Protein AF-A0A226MUF0-F1 (afdb_monomer_lite)

Secondary structure (DSSP, 8-state):
------------S--SS---SEEEE-TTT--EES-HHHHHHHSSS---GGG--EEEETTT--EEES-SB-TTT--BS-SEEETTTTEEE--SSEEEETTTTEEEE--HHHHT-EEEEEETTT--EEEEE--TT----TTT----EEESS---PPP-

pLDDT: mean 80.97, std 16.71, range [31.48, 94.75]

Radius of gyration: 21.56 Å; chains: 1; bounding box: 52×33×68 Å

InterPro domains:
  IPR008913 Zinc finger, CHY-type [PF05495] (15-80)
  IPR008913 Zinc finger, CHY-type [PS51266] (8-75)
  IPR017921 Zinc finger, CTCHY-type [PS51270] (77-141)
  IPR037274 Zinc finger, CHY-type superfamily [SSF161219] (10-77)
  IPR037275 Zinc finger, CTCHY-type superfamily [SSF161245] (78-131)
  IPR039512 RCHY1, zinc-ribbon [PF14599] (109-145)

Organism: Callipepla squamata (NCBI:txid9009)

Structure (mmCIF, N/CA/C/O backbone):
data_AF-A0A226MUF0-F1
#
_entry.id   AF-A0A226MUF0-F1
#
loop_
_atom_site.group_PDB
_atom_site.id
_atom_site.type_symbol
_atom_site.label_atom_id
_atom_site.label_alt_id
_atom_site.label_comp_id
_atom_site.label_asym_id
_atom_site.label_entity_id
_atom_site.label_seq_id
_atom_site.pdbx_PDB_ins_code
_atom_site.Cartn_x
_atom_site.Cartn_y
_atom_site.Cartn_z
_atom_site.occupancy
_atom_site.B_iso_or_equiv
_atom_site.auth_seq_id
_atom_site.auth_comp_id
_atom_site.auth_asym_id
_atom_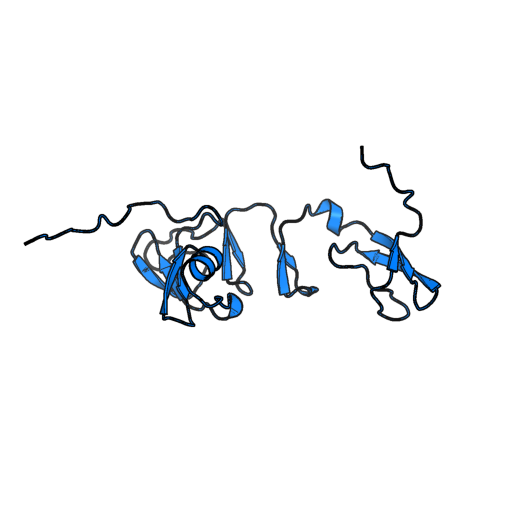site.auth_atom_id
_atom_site.pdbx_PDB_model_num
ATOM 1 N N . MET A 1 1 ? -11.805 -19.211 42.220 1.00 37.16 1 MET A N 1
ATOM 2 C CA . MET A 1 1 ? -12.203 -18.990 40.815 1.00 37.16 1 MET A CA 1
ATOM 3 C C . MET A 1 1 ? -11.388 -17.823 40.29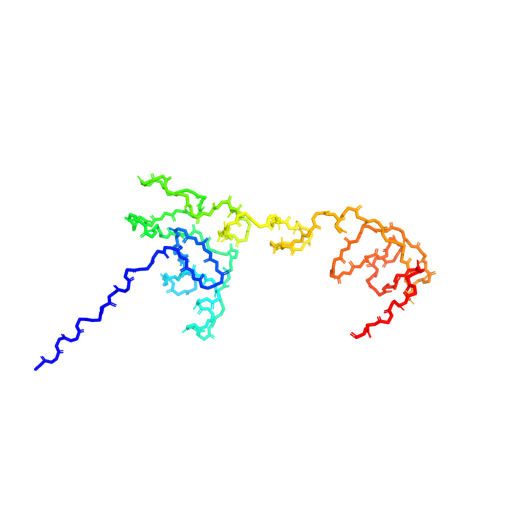6 1.00 37.16 1 MET A C 1
ATOM 5 O O . MET A 1 1 ? -11.517 -16.731 40.832 1.00 37.16 1 MET A O 1
ATOM 9 N N . ALA A 1 2 ? -10.459 -18.087 39.380 1.00 34.22 2 ALA A N 1
ATOM 10 C CA . ALA A 1 2 ? -9.569 -17.077 38.823 1.00 34.22 2 ALA A CA 1
ATOM 11 C C . ALA A 1 2 ? -10.314 -16.309 37.725 1.00 34.22 2 ALA A C 1
ATOM 13 O O . ALA A 1 2 ? -10.592 -16.864 36.668 1.00 34.22 2 ALA A O 1
ATOM 14 N N . ALA A 1 3 ? -10.660 -15.051 37.988 1.00 37.16 3 ALA A N 1
ATOM 15 C CA . ALA A 1 3 ? -11.042 -14.104 36.949 1.00 37.16 3 ALA A CA 1
ATOM 16 C C . ALA A 1 3 ? -9.785 -13.305 36.586 1.00 37.16 3 ALA A C 1
ATOM 18 O O . ALA A 1 3 ? -9.543 -12.225 37.118 1.00 37.16 3 ALA A O 1
ATOM 19 N N . GLY A 1 4 ? -8.938 -13.899 35.741 1.00 31.48 4 GLY A N 1
ATOM 20 C CA . GLY A 1 4 ? -7.849 -13.190 35.079 1.00 31.48 4 GLY A CA 1
ATOM 21 C C . GLY A 1 4 ? -8.450 -12.254 34.039 1.00 31.48 4 GLY A C 1
ATOM 22 O O . GLY A 1 4 ? -8.758 -12.674 32.930 1.00 31.48 4 GLY A O 1
ATOM 23 N N . GLY A 1 5 ? -8.687 -11.001 34.423 1.00 35.44 5 GLY A N 1
ATOM 24 C CA . GLY A 1 5 ? -8.941 -9.934 33.466 1.00 35.44 5 GLY A CA 1
ATOM 25 C C . GLY A 1 5 ? -7.635 -9.638 32.747 1.00 35.44 5 GLY A C 1
ATOM 26 O O . GLY A 1 5 ? -6.804 -8.914 33.282 1.00 35.44 5 GLY A O 1
ATOM 27 N N . GLU A 1 6 ? -7.435 -10.242 31.577 1.00 35.56 6 GLU A N 1
ATOM 28 C CA . GLU A 1 6 ? -6.300 -9.924 30.717 1.00 35.56 6 GLU A CA 1
ATOM 29 C C . GLU A 1 6 ? -6.330 -8.431 30.372 1.00 35.56 6 GLU A C 1
ATOM 31 O O . GLU A 1 6 ? -7.253 -7.902 29.743 1.00 35.56 6 GLU A O 1
ATOM 36 N N . GLU A 1 7 ? -5.306 -7.750 30.870 1.00 34.41 7 GLU A N 1
ATOM 37 C CA . GLU A 1 7 ? -5.034 -6.336 30.709 1.00 34.41 7 GLU A CA 1
ATOM 38 C C . GLU A 1 7 ? -4.896 -6.022 29.212 1.00 34.41 7 GLU A C 1
ATOM 40 O O . GLU A 1 7 ? -3.926 -6.399 28.554 1.00 34.41 7 GLU A O 1
ATOM 45 N N . ARG A 1 8 ? -5.893 -5.337 28.636 1.00 40.62 8 ARG A N 1
ATOM 46 C CA . ARG A 1 8 ? -5.810 -4.827 27.259 1.00 40.62 8 ARG A CA 1
ATOM 47 C C . ARG A 1 8 ? -4.724 -3.749 27.237 1.00 40.62 8 ARG A C 1
ATOM 49 O O . ARG A 1 8 ? -4.917 -2.730 27.900 1.00 40.62 8 ARG A O 1
ATOM 56 N N . PRO A 1 9 ? -3.627 -3.899 26.475 1.00 40.25 9 PRO A N 1
ATOM 57 C CA . PRO A 1 9 ? -2.602 -2.877 26.454 1.00 40.25 9 PRO A CA 1
ATOM 58 C C . PRO A 1 9 ? -3.171 -1.630 25.775 1.00 40.25 9 PRO A C 1
ATOM 60 O O . PRO A 1 9 ? -3.461 -1.621 24.577 1.00 40.25 9 PRO A O 1
ATOM 63 N N . GLU A 1 10 ? -3.309 -0.555 26.545 1.00 47.53 10 GLU A N 1
ATOM 64 C CA . GLU A 1 10 ? -3.317 0.809 26.035 1.00 47.53 10 GLU A CA 1
ATOM 65 C C . GLU A 1 10 ? -1.967 1.068 25.363 1.00 47.53 10 GLU A C 1
ATOM 67 O O . GLU A 1 10 ? -0.993 1.424 26.023 1.00 47.53 10 GLU A O 1
ATOM 72 N N . ARG A 1 11 ? -1.856 0.845 24.050 1.00 47.59 11 ARG A N 1
ATOM 73 C CA . ARG A 1 11 ? -0.647 1.218 23.307 1.00 47.59 11 ARG A CA 1
ATOM 74 C C . ARG A 1 11 ? -1.006 1.870 21.983 1.00 47.59 11 ARG A C 1
ATOM 76 O O . ARG A 1 11 ? -1.655 1.287 21.120 1.00 47.59 11 ARG A O 1
ATOM 83 N N . ALA A 1 12 ? -0.600 3.135 21.908 1.00 49.16 12 ALA A N 1
ATOM 84 C CA . ALA A 1 12 ? -0.694 4.056 20.791 1.00 49.16 12 ALA A CA 1
ATOM 85 C C . ALA A 1 12 ? -0.571 3.360 19.430 1.00 49.16 12 ALA A C 1
ATOM 87 O O . ALA A 1 12 ? 0.352 2.579 19.214 1.00 49.16 12 ALA A O 1
ATOM 88 N N . GLY A 1 13 ? -1.495 3.690 18.524 1.00 59.75 13 GLY A N 1
ATOM 89 C CA . GLY A 1 13 ? -1.583 3.117 17.186 1.00 59.75 13 GLY A CA 1
ATOM 90 C C . GLY A 1 13 ? -0.217 2.945 16.512 1.00 59.75 13 GLY A C 1
ATOM 91 O O . GLY A 1 13 ? 0.458 3.914 16.148 1.00 59.75 13 GLY A O 1
ATOM 92 N N . GLY A 1 14 ? 0.168 1.686 16.323 1.00 69.19 14 GLY A N 1
ATOM 93 C CA . GLY A 1 14 ? 1.380 1.282 15.631 1.00 69.19 14 GLY A CA 1
ATOM 94 C C . GLY A 1 14 ? 1.890 -0.072 16.116 1.00 69.19 14 GLY A C 1
ATOM 95 O O . GLY A 1 14 ? 1.429 -0.616 17.113 1.00 69.19 14 GLY A O 1
ATOM 96 N N . CYS A 1 15 ? 2.851 -0.618 15.385 1.00 81.88 15 CYS A N 1
ATOM 97 C CA . CYS A 1 15 ? 3.681 -1.751 15.784 1.00 81.88 15 CYS A CA 1
ATOM 98 C C . CYS A 1 15 ? 5.144 -1.425 15.451 1.00 81.88 15 CYS A C 1
ATOM 100 O O . CYS A 1 15 ? 5.417 -0.406 14.815 1.00 81.88 15 CYS A O 1
ATOM 102 N N . GLU A 1 16 ? 6.079 -2.304 15.809 1.00 81.38 16 GLU A N 1
ATOM 103 C CA . GLU A 1 16 ? 7.495 -2.174 15.421 1.00 81.38 16 GLU A CA 1
ATOM 104 C C . GLU A 1 16 ? 7.697 -2.051 13.900 1.00 81.38 16 GLU A C 1
ATOM 106 O O . GLU A 1 16 ? 8.584 -1.337 13.447 1.00 81.38 16 GLU A O 1
ATOM 111 N N . HIS A 1 1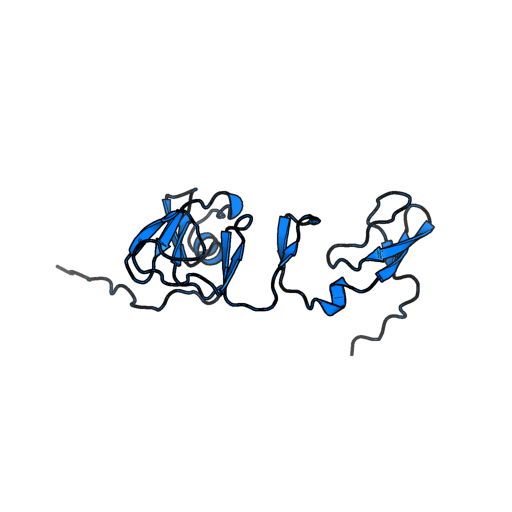7 ? 6.815 -2.670 13.108 1.00 81.88 17 HIS A N 1
ATOM 112 C CA . HIS A 1 17 ? 6.879 -2.612 11.649 1.00 81.88 17 HIS A CA 1
ATOM 113 C C . HIS A 1 17 ? 6.415 -1.280 11.040 1.00 81.88 17 HIS A C 1
ATOM 115 O O . HIS A 1 17 ? 7.004 -0.812 10.071 1.00 81.88 17 HIS A O 1
ATOM 121 N N . TYR A 1 18 ? 5.326 -0.700 11.560 1.00 82.06 18 TYR A N 1
ATOM 122 C CA . TYR A 1 18 ? 4.681 0.483 10.985 1.00 82.06 18 TYR A CA 1
ATOM 123 C C . TYR A 1 18 ? 4.010 1.307 12.082 1.00 82.06 18 TYR A C 1
ATOM 125 O O . TYR A 1 18 ? 3.265 0.757 12.904 1.00 82.06 18 TYR A O 1
ATOM 133 N N . ARG A 1 19 ? 4.207 2.630 12.078 1.00 80.56 19 ARG A N 1
ATOM 134 C CA . ARG A 1 19 ? 3.503 3.522 13.015 1.00 80.56 19 ARG A CA 1
ATOM 135 C C . ARG A 1 19 ? 2.231 4.036 12.345 1.00 80.56 19 ARG A C 1
ATOM 137 O O . ARG A 1 19 ? 2.318 4.793 11.386 1.00 80.56 19 ARG A O 1
ATOM 144 N N . ARG A 1 20 ? 1.063 3.650 12.871 1.00 83.31 20 ARG A N 1
ATOM 145 C CA . ARG A 1 20 ? -0.236 4.003 12.279 1.00 83.31 20 ARG A CA 1
ATOM 146 C C . ARG A 1 20 ? -1.380 4.085 13.278 1.00 83.31 20 ARG A C 1
ATOM 148 O O . ARG A 1 20 ? -1.508 3.256 14.164 1.00 83.31 20 ARG A O 1
ATOM 155 N N . GLY A 1 21 ? -2.302 5.009 13.064 1.00 85.44 21 GLY A N 1
ATOM 156 C CA . GLY A 1 21 ? -3.470 5.228 13.922 1.00 85.44 21 GLY A CA 1
ATOM 157 C C . GLY A 1 21 ? -4.633 4.237 13.756 1.00 85.44 21 GLY A C 1
ATOM 158 O O . GLY A 1 21 ? -5.715 4.516 14.277 1.00 85.44 21 GLY A O 1
ATOM 159 N N . CYS A 1 22 ? -4.467 3.126 13.029 1.00 89.44 22 CYS A N 1
ATOM 160 C CA . CYS A 1 22 ? -5.533 2.150 12.772 1.00 89.44 22 CYS A CA 1
ATOM 161 C C . CYS A 1 22 ? -5.062 0.686 12.824 1.00 89.44 22 CYS A C 1
ATOM 163 O O . CYS A 1 22 ? -3.872 0.384 12.706 1.00 89.44 22 CYS A O 1
ATOM 165 N N . LEU A 1 23 ? -6.033 -0.212 12.998 1.00 91.44 23 LEU A N 1
ATOM 166 C CA . LEU A 1 23 ? -5.905 -1.665 12.906 1.00 91.44 23 LEU A CA 1
ATOM 167 C C . LEU A 1 23 ? -6.554 -2.129 11.595 1.00 91.44 23 LEU A C 1
ATOM 169 O O . LEU A 1 23 ? -7.671 -1.722 11.286 1.00 91.44 23 LEU A O 1
ATOM 173 N N . LEU A 1 24 ? -5.879 -2.984 10.837 1.00 91.25 24 LEU A N 1
ATOM 174 C CA . LEU A 1 24 ? -6.397 -3.595 9.617 1.00 91.25 24 LEU A CA 1
ATOM 175 C C . LEU A 1 24 ? -7.339 -4.749 9.970 1.00 91.25 24 LEU A C 1
ATOM 177 O O . LEU A 1 24 ? -6.983 -5.613 10.776 1.00 91.25 24 LEU A O 1
ATOM 181 N N . ARG A 1 25 ? -8.515 -4.799 9.335 1.00 93.69 25 ARG A N 1
ATOM 182 C CA . ARG A 1 25 ? -9.390 -5.972 9.391 1.00 93.69 25 ARG A CA 1
ATOM 183 C C . ARG A 1 25 ? -8.940 -6.973 8.335 1.00 93.69 25 ARG A C 1
ATOM 185 O O . ARG A 1 25 ? -9.043 -6.719 7.137 1.00 93.69 25 ARG A O 1
ATOM 192 N N . ALA A 1 26 ? -8.422 -8.108 8.789 1.00 92.31 26 ALA A N 1
ATOM 193 C CA . ALA A 1 26 ? -7.934 -9.163 7.919 1.00 92.31 26 ALA A CA 1
ATOM 194 C C . ALA A 1 26 ? -9.109 -9.797 7.147 1.00 92.31 26 ALA A C 1
ATOM 196 O O . ALA A 1 26 ? -10.012 -10.346 7.778 1.00 92.31 26 ALA A O 1
ATOM 197 N N . PRO A 1 27 ? -9.131 -9.770 5.803 1.00 90.00 27 PRO A N 1
ATOM 198 C CA . PRO A 1 27 ? -10.238 -10.338 5.029 1.00 90.00 27 PRO A CA 1
ATOM 199 C C . PRO A 1 27 ? -10.282 -11.874 5.089 1.00 90.00 27 PRO A C 1
ATOM 201 O O . PRO A 1 27 ? -11.324 -12.466 4.830 1.00 90.00 27 PRO A O 1
ATOM 204 N N . CYS A 1 28 ? -9.163 -12.518 5.428 1.00 89.75 28 CYS A N 1
ATOM 205 C CA . CYS A 1 28 ? -9.035 -13.970 5.557 1.00 89.75 28 CYS A CA 1
ATOM 206 C C . CYS A 1 28 ? -9.704 -14.528 6.821 1.00 89.75 28 CYS A C 1
ATOM 208 O O . CYS A 1 28 ? -10.382 -15.547 6.747 1.00 89.75 28 CYS A O 1
ATOM 210 N N . CYS A 1 29 ? -9.531 -13.867 7.968 1.00 89.88 29 CYS A N 1
ATOM 211 C CA . CYS A 1 29 ? -9.980 -14.374 9.269 1.00 89.88 29 CYS A CA 1
ATOM 212 C C . CYS A 1 29 ? -10.918 -13.414 10.024 1.00 89.88 29 CYS A C 1
ATOM 214 O O . CYS A 1 29 ? -11.434 -13.757 11.083 1.00 89.88 29 CYS A O 1
ATOM 216 N N . GLY A 1 30 ? -11.138 -12.199 9.512 1.00 87.38 30 GLY A N 1
ATOM 217 C CA . GLY A 1 30 ? -11.993 -11.170 10.114 1.00 87.38 30 GLY A CA 1
ATOM 218 C C . GLY A 1 30 ? -11.422 -10.507 11.373 1.00 87.38 30 GLY A C 1
ATOM 219 O O . GLY A 1 30 ? -12.049 -9.591 11.908 1.00 87.38 30 GLY A O 1
ATOM 220 N N . LYS A 1 31 ? -10.251 -10.950 11.843 1.00 91.00 31 LYS A N 1
ATOM 221 C CA . LYS A 1 31 ? -9.565 -10.433 13.032 1.00 91.00 31 LYS A CA 1
ATOM 222 C C . LYS A 1 31 ? -8.868 -9.098 12.735 1.00 91.00 31 LYS A C 1
ATOM 224 O O . LYS A 1 31 ? -8.560 -8.772 11.587 1.00 91.00 31 LYS A O 1
ATOM 229 N N . LEU A 1 32 ? -8.623 -8.320 13.787 1.00 91.12 32 LEU A N 1
ATOM 230 C CA . LEU A 1 32 ? -7.983 -7.007 13.709 1.00 91.12 32 LEU A CA 1
ATOM 231 C C . LEU A 1 32 ? -6.513 -7.109 14.101 1.00 91.12 32 LEU A C 1
ATOM 233 O O . LEU A 1 32 ? -6.196 -7.543 15.206 1.00 91.12 32 LEU A O 1
ATOM 237 N N . TYR A 1 33 ? -5.631 -6.637 13.228 1.00 91.19 33 TYR A N 1
ATOM 238 C CA . TYR A 1 33 ? -4.194 -6.586 13.488 1.00 91.19 33 TYR A CA 1
ATOM 239 C C . TYR A 1 33 ? -3.660 -5.192 13.232 1.00 91.19 33 TYR A C 1
ATOM 241 O O . TYR A 1 33 ? -4.219 -4.470 12.411 1.00 91.19 33 TYR A O 1
ATOM 249 N N . PRO A 1 34 ? -2.544 -4.798 13.865 1.00 88.69 34 PRO A N 1
ATOM 250 C CA . PRO A 1 34 ? -1.842 -3.607 13.442 1.00 88.69 34 PRO A CA 1
ATOM 251 C C . PRO A 1 34 ? -1.436 -3.781 11.974 1.00 88.69 34 PRO A C 1
ATOM 253 O O . PRO A 1 34 ? -2.025 -3.108 11.146 1.00 88.69 34 PRO A O 1
ATOM 256 N N . CYS A 1 35 ? -0.502 -4.662 11.591 1.00 88.75 35 CYS A N 1
ATOM 257 C CA . CYS A 1 35 ? -0.113 -4.865 10.177 1.00 88.75 35 CYS A CA 1
ATOM 258 C C . CYS A 1 35 ? -0.303 -6.296 9.703 1.00 88.75 35 CYS A C 1
ATOM 260 O O . CYS A 1 35 ? -0.416 -7.215 10.506 1.00 88.75 35 CYS A O 1
ATOM 262 N N . ARG A 1 36 ? -0.136 -6.471 8.383 1.00 88.75 36 ARG A N 1
ATOM 263 C CA . ARG A 1 36 ? 0.119 -7.768 7.750 1.00 88.75 36 ARG A CA 1
ATOM 264 C C . ARG A 1 36 ? 1.241 -8.570 8.422 1.00 88.75 36 ARG A C 1
ATOM 266 O O . ARG A 1 36 ? 1.076 -9.754 8.604 1.00 88.75 36 ARG A O 1
ATOM 273 N N . LEU A 1 37 ? 2.354 -7.950 8.837 1.00 90.19 37 LEU A N 1
ATOM 274 C CA . LEU A 1 37 ? 3.474 -8.696 9.438 1.00 90.19 37 LEU A CA 1
ATOM 275 C C . LEU A 1 37 ? 3.124 -9.223 10.836 1.00 90.19 37 LEU A C 1
ATOM 277 O O . LEU A 1 37 ? 3.489 -10.337 11.183 1.00 90.19 37 LEU A O 1
ATOM 281 N N . CYS A 1 38 ? 2.365 -8.452 11.618 1.00 90.19 38 CYS A N 1
ATOM 282 C CA . CYS A 1 38 ? 1.845 -8.920 12.901 1.00 90.19 38 CYS A CA 1
ATOM 283 C C . CYS A 1 38 ? 0.754 -9.981 12.727 1.00 90.19 38 CYS A C 1
ATOM 285 O O . CYS A 1 38 ? 0.654 -10.862 13.567 1.00 90.19 38 CYS A O 1
ATOM 287 N N . HIS A 1 39 ? -0.044 -9.906 11.658 1.00 92.12 39 HIS A N 1
ATOM 288 C CA . HIS A 1 39 ? -0.961 -10.983 11.292 1.00 92.12 39 HIS A CA 1
ATOM 289 C C . HIS A 1 39 ? -0.185 -12.258 10.934 1.00 92.12 39 HIS A C 1
ATOM 291 O O . HIS A 1 39 ? -0.396 -13.288 11.556 1.00 92.12 39 HIS A O 1
ATOM 297 N N . ASP A 1 40 ? 0.747 -12.177 9.981 1.00 91.50 40 ASP A N 1
ATOM 298 C CA . ASP A 1 40 ? 1.522 -13.317 9.470 1.00 91.50 40 ASP A CA 1
ATOM 299 C C . ASP A 1 40 ? 2.394 -13.975 10.553 1.00 91.50 40 ASP A C 1
ATOM 301 O O . ASP A 1 40 ? 2.735 -15.145 10.436 1.00 91.50 40 ASP A O 1
ATOM 305 N N . GLY A 1 41 ? 2.781 -13.229 11.593 1.00 90.81 41 GLY A N 1
ATOM 306 C CA . GLY A 1 41 ? 3.490 -13.773 12.753 1.00 90.81 41 GLY A CA 1
ATOM 307 C C . GLY A 1 41 ? 2.579 -14.402 13.813 1.00 90.81 41 GLY A C 1
ATOM 308 O O . GLY A 1 41 ? 3.055 -15.201 14.613 1.00 90.81 41 GLY A O 1
ATOM 309 N N . ALA A 1 42 ? 1.294 -14.039 13.843 1.00 90.75 42 ALA A N 1
ATOM 310 C CA . ALA A 1 42 ? 0.316 -14.562 14.801 1.00 90.75 42 ALA A CA 1
ATOM 311 C C . ALA A 1 42 ? -0.530 -15.710 14.230 1.00 90.75 42 ALA A C 1
ATOM 313 O O . ALA A 1 42 ? -1.086 -16.498 14.989 1.00 90.75 42 ALA A O 1
ATOM 314 N N . GLU A 1 43 ? -0.648 -15.795 12.907 1.00 91.69 43 GLU A N 1
ATOM 315 C CA . GLU A 1 43 ? -1.498 -16.752 12.210 1.00 91.69 43 GLU A CA 1
ATOM 316 C C . GLU A 1 43 ? -0.665 -17.647 11.282 1.00 91.69 43 GLU A C 1
ATOM 318 O O . GLU A 1 43 ? 0.325 -17.219 10.698 1.00 91.69 43 GLU A O 1
ATOM 323 N N . GLU A 1 44 ? -1.114 -18.883 11.056 1.00 91.31 44 GLU A N 1
ATOM 324 C CA . GLU A 1 44 ? -0.444 -19.845 10.157 1.00 91.31 44 GLU A CA 1
ATOM 325 C C . GLU A 1 44 ? -0.643 -19.533 8.658 1.00 91.31 44 GLU A C 1
ATOM 327 O O . GLU A 1 44 ? -0.312 -20.333 7.782 1.00 91.31 44 GLU A O 1
ATOM 332 N N . HIS A 1 45 ? -1.205 -18.367 8.337 1.00 89.56 45 HIS A N 1
ATOM 333 C CA . HIS A 1 45 ? -1.481 -17.928 6.976 1.00 89.56 45 HIS A CA 1
ATOM 334 C C . HIS A 1 45 ? -1.088 -16.468 6.773 1.00 89.56 45 HIS A C 1
ATOM 336 O O . HIS A 1 45 ? -0.982 -15.682 7.714 1.00 89.56 45 HIS A O 1
ATOM 342 N N . ARG A 1 46 ? -0.891 -16.096 5.506 1.00 90.12 46 ARG A N 1
ATOM 343 C CA . ARG A 1 46 ? -0.498 -14.737 5.136 1.00 90.12 46 ARG A CA 1
ATOM 344 C C . ARG A 1 46 ? -1.701 -13.870 4.816 1.00 90.12 46 ARG A C 1
ATOM 346 O O . ARG A 1 46 ? -2.627 -14.301 4.129 1.00 90.12 46 ARG A O 1
ATOM 353 N N . LEU A 1 47 ? -1.646 -12.625 5.265 1.00 88.44 47 LEU A N 1
ATOM 354 C CA . LEU A 1 47 ? -2.620 -11.608 4.921 1.00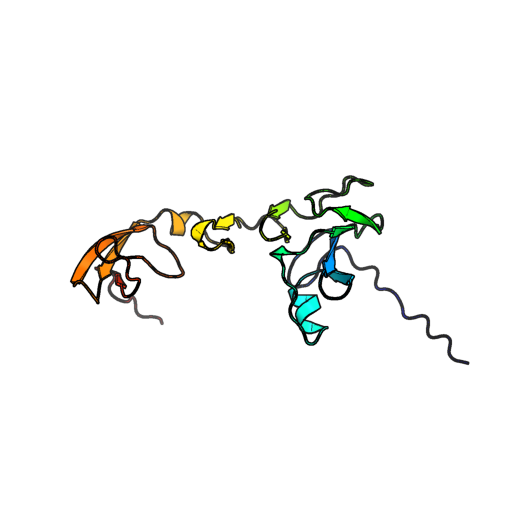 88.44 47 LEU A CA 1
ATOM 355 C C . LEU A 1 47 ? -2.342 -11.060 3.521 1.00 88.44 47 LEU A C 1
ATOM 357 O O . LEU A 1 47 ? -1.251 -10.567 3.217 1.00 88.44 47 LEU A O 1
ATOM 361 N N . ASP A 1 48 ? -3.378 -11.072 2.690 1.00 87.62 48 ASP A N 1
ATOM 362 C CA . ASP A 1 48 ? -3.358 -10.389 1.406 1.00 87.62 48 ASP A CA 1
ATOM 363 C C . ASP A 1 48 ? -3.650 -8.895 1.599 1.00 87.62 48 ASP A C 1
ATOM 365 O O . ASP A 1 48 ? -4.786 -8.482 1.845 1.00 87.62 48 ASP A O 1
ATOM 369 N N . ARG A 1 49 ? -2.596 -8.079 1.489 1.00 83.75 49 ARG A N 1
ATOM 370 C CA . ARG A 1 49 ? -2.665 -6.620 1.665 1.00 83.75 49 ARG A CA 1
ATOM 371 C C . ARG A 1 49 ? -3.585 -5.928 0.658 1.00 83.75 49 ARG A C 1
ATOM 373 O O . ARG A 1 49 ? -4.134 -4.882 0.980 1.00 83.75 49 ARG A O 1
ATOM 380 N N . PHE A 1 50 ? -3.768 -6.492 -0.536 1.00 85.19 50 PHE A N 1
ATOM 381 C CA . PHE A 1 50 ? -4.569 -5.867 -1.592 1.00 85.19 50 PHE A CA 1
ATOM 382 C C . PHE A 1 50 ? -6.071 -6.016 -1.333 1.00 85.19 50 PHE A C 1
ATOM 384 O O . PHE A 1 50 ? -6.873 -5.236 -1.833 1.00 85.19 50 PHE A O 1
ATOM 391 N N . ARG A 1 51 ? -6.461 -7.000 -0.514 1.00 87.88 51 ARG A N 1
ATOM 392 C CA . ARG A 1 51 ? -7.863 -7.304 -0.197 1.00 87.88 51 ARG A CA 1
ATOM 393 C C . ARG A 1 51 ? -8.373 -6.619 1.070 1.00 87.88 51 ARG A C 1
ATOM 395 O O . ARG A 1 51 ? -9.532 -6.812 1.439 1.00 87.88 51 ARG A O 1
ATOM 402 N N . VAL A 1 52 ? -7.527 -5.867 1.771 1.00 88.56 52 VAL A N 1
ATOM 403 C CA . VAL A 1 52 ? -7.912 -5.188 3.012 1.00 88.56 52 VAL A CA 1
ATOM 404 C C . VAL A 1 52 ? -8.803 -3.994 2.688 1.00 88.56 52 VAL A C 1
ATOM 406 O O . VAL A 1 52 ? -8.312 -2.948 2.302 1.00 88.56 52 VAL A O 1
ATOM 409 N N . ALA A 1 53 ? -10.112 -4.126 2.889 1.00 89.31 53 ALA A N 1
ATOM 410 C CA . ALA A 1 53 ? -11.067 -3.050 2.604 1.00 89.31 53 ALA A CA 1
ATOM 411 C C . ALA A 1 53 ? -11.452 -2.213 3.837 1.00 89.31 53 ALA A C 1
ATOM 413 O O . ALA A 1 53 ? -11.989 -1.113 3.700 1.00 89.31 53 ALA A O 1
ATOM 414 N N . GLU A 1 54 ? -11.211 -2.726 5.046 1.00 93.12 54 GLU A N 1
ATOM 415 C CA . GLU A 1 54 ? -11.730 -2.156 6.291 1.00 93.12 54 GLU A CA 1
ATOM 416 C C . GLU A 1 54 ? -10.626 -1.979 7.335 1.00 93.12 54 GLU A C 1
ATOM 418 O O . GLU A 1 54 ? -9.732 -2.817 7.491 1.00 93.12 54 GLU A O 1
ATOM 423 N N . VAL A 1 55 ? -10.719 -0.883 8.086 1.00 93.12 55 VAL A N 1
ATOM 424 C CA . VAL A 1 55 ? -9.803 -0.534 9.171 1.00 93.12 55 VAL A CA 1
ATOM 425 C C . VAL A 1 55 ? -10.582 -0.040 10.387 1.00 93.12 55 VAL A C 1
ATOM 427 O O . VAL A 1 55 ? -11.608 0.629 10.268 1.00 93.12 55 VAL A O 1
ATOM 430 N N . GLN A 1 56 ? -10.086 -0.351 11.581 1.00 93.44 56 GLN A N 1
ATOM 431 C CA . GLN A 1 56 ? -10.614 0.171 12.835 1.00 93.44 56 GLN A CA 1
ATOM 432 C C . GLN A 1 56 ? -9.717 1.293 13.358 1.00 93.44 56 GLN A C 1
ATOM 434 O O . GLN A 1 56 ? -8.506 1.122 13.512 1.00 93.44 56 GLN A O 1
ATOM 439 N N . CYS A 1 57 ? -10.309 2.439 13.688 1.00 91.44 57 CYS A N 1
ATOM 440 C CA . CYS A 1 57 ? -9.584 3.540 14.311 1.00 91.44 57 CYS A CA 1
ATOM 441 C C . CYS A 1 57 ? -9.071 3.142 15.705 1.00 91.44 57 CYS A C 1
ATOM 443 O O . CYS A 1 57 ? -9.855 2.755 16.567 1.00 91.44 57 CYS A O 1
ATOM 445 N N . ALA A 1 58 ? -7.780 3.332 15.985 1.00 88.06 58 ALA A N 1
ATOM 446 C CA . ALA A 1 58 ? -7.224 3.051 17.312 1.00 88.06 58 ALA A CA 1
ATOM 447 C C . ALA A 1 58 ? -7.717 4.037 18.393 1.00 88.06 58 ALA A C 1
ATOM 449 O O . ALA A 1 58 ? -7.656 3.729 19.580 1.00 88.06 58 ALA A O 1
ATOM 450 N N . ARG A 1 59 ? -8.210 5.220 17.991 1.00 87.75 59 ARG A N 1
ATOM 451 C CA . ARG A 1 59 ? -8.630 6.302 18.895 1.00 87.75 59 ARG A CA 1
ATOM 452 C C . ARG A 1 59 ? -10.110 6.226 19.273 1.00 87.75 59 ARG A C 1
ATOM 454 O O . ARG A 1 59 ? -10.431 6.235 20.453 1.00 87.75 59 ARG A O 1
ATOM 461 N N . CYS A 1 60 ? -11.004 6.141 18.286 1.00 90.69 60 CYS A N 1
ATOM 462 C CA . CYS A 1 60 ? -12.456 6.096 18.513 1.00 90.69 60 CYS A CA 1
ATOM 463 C C . CYS A 1 60 ? -13.079 4.705 18.312 1.00 90.69 60 CYS A C 1
ATOM 465 O O . CYS A 1 60 ? -14.272 4.544 18.538 1.00 90.69 60 CYS A O 1
ATOM 467 N N . ARG A 1 61 ? -12.293 3.701 17.890 1.00 89.81 61 ARG A N 1
ATOM 468 C CA . ARG A 1 61 ? -12.738 2.318 17.622 1.00 89.81 61 ARG A CA 1
ATOM 469 C C . ARG A 1 61 ? -13.834 2.175 16.560 1.00 89.81 61 ARG A C 1
ATOM 471 O O . ARG A 1 61 ? -14.393 1.090 16.419 1.00 89.81 61 ARG A O 1
ATOM 478 N N . LEU A 1 62 ? -14.084 3.218 15.767 1.00 92.06 62 LEU A N 1
ATOM 479 C CA . LEU A 1 62 ? -14.956 3.141 14.599 1.00 92.06 62 LEU A CA 1
ATOM 480 C C . LEU A 1 62 ? -14.347 2.191 13.562 1.00 92.06 62 LEU A C 1
ATOM 482 O O . LEU A 1 62 ? -13.190 2.368 13.167 1.00 92.06 62 LEU A O 1
ATOM 486 N N . LEU A 1 63 ? -15.121 1.187 13.148 1.00 92.88 63 LEU A N 1
ATOM 487 C CA . LEU A 1 63 ? -14.809 0.344 11.999 1.00 92.88 63 LEU A CA 1
ATOM 488 C C . LEU A 1 63 ? -15.318 1.050 10.741 1.00 92.88 63 LEU A C 1
ATOM 490 O O . LEU A 1 63 ? -16.488 1.416 10.670 1.00 92.88 63 LEU A O 1
ATOM 494 N N . GLN A 1 64 ? -14.430 1.272 9.782 1.00 92.94 64 GLN A N 1
ATOM 495 C CA . GLN A 1 64 ? -14.705 2.058 8.584 1.00 92.94 64 GLN A CA 1
ATOM 496 C C . GLN A 1 64 ? -13.918 1.519 7.389 1.00 92.94 64 GLN A C 1
ATOM 498 O O . GLN A 1 64 ? -13.041 0.664 7.537 1.00 92.94 64 GLN A O 1
ATOM 503 N N . LYS A 1 65 ? -14.200 2.043 6.193 1.00 93.19 65 LYS A N 1
ATOM 504 C CA . LYS A 1 65 ? -13.426 1.705 4.993 1.00 93.19 65 LYS A CA 1
ATOM 505 C C . LYS A 1 65 ? -11.984 2.192 5.122 1.00 93.19 65 LYS A C 1
ATOM 507 O O . LYS A 1 65 ? -11.726 3.222 5.756 1.00 93.19 65 LYS A O 1
ATOM 512 N N . ALA A 1 66 ? -11.059 1.456 4.512 1.00 90.19 66 ALA A N 1
ATOM 513 C CA . ALA A 1 66 ? -9.654 1.823 4.450 1.00 90.19 66 ALA A CA 1
ATOM 514 C C . ALA A 1 66 ? -9.495 3.176 3.744 1.00 90.19 66 ALA A C 1
ATOM 516 O O . ALA A 1 66 ? -9.863 3.333 2.586 1.00 90.19 66 ALA A O 1
ATOM 517 N N . GLN A 1 67 ? -8.995 4.164 4.479 1.00 90.56 67 GLN A N 1
ATOM 518 C CA . GLN A 1 67 ? -8.796 5.532 4.006 1.00 90.56 67 GLN A CA 1
ATOM 519 C C . GLN A 1 67 ? -7.799 6.234 4.935 1.00 90.56 67 GLN A C 1
ATOM 521 O O . GLN A 1 67 ? -7.610 5.799 6.068 1.00 90.56 67 GLN A O 1
ATOM 526 N N . GLN A 1 68 ? -7.174 7.332 4.507 1.00 90.62 68 GLN A N 1
ATOM 527 C CA . GLN A 1 68 ? -6.094 7.977 5.273 1.00 90.62 68 GLN A CA 1
ATOM 528 C C . GLN A 1 68 ? -6.533 8.567 6.631 1.00 90.62 68 GLN A C 1
ATOM 530 O O . GLN A 1 68 ? -5.708 8.737 7.535 1.00 90.62 68 GLN A O 1
ATOM 535 N N . ARG A 1 69 ? -7.821 8.892 6.797 1.00 92.19 69 ARG A N 1
ATOM 536 C CA . ARG A 1 69 ? -8.348 9.600 7.971 1.00 92.19 69 ARG A CA 1
ATOM 537 C C . ARG A 1 69 ? -9.587 8.919 8.547 1.00 92.19 69 ARG A C 1
ATOM 539 O O . ARG A 1 69 ? -10.451 8.439 7.829 1.00 92.19 69 ARG A O 1
ATOM 546 N N . CYS A 1 70 ? -9.710 8.924 9.868 1.00 92.75 70 CYS A N 1
ATOM 547 C CA . CYS A 1 70 ? -10.918 8.442 10.526 1.00 92.75 70 CYS A CA 1
ATOM 548 C C . CYS A 1 70 ? -12.153 9.289 10.159 1.00 92.75 70 CYS A C 1
ATOM 550 O O . CYS A 1 70 ? -12.087 10.510 10.270 1.00 92.75 70 CYS A O 1
ATOM 552 N N . GLU A 1 71 ? -13.285 8.664 9.824 1.00 92.44 71 GLU A N 1
ATOM 553 C CA . GLU A 1 71 ? -14.541 9.376 9.519 1.00 92.44 71 GLU A CA 1
ATOM 554 C C . GLU A 1 71 ? -15.190 9.951 10.786 1.00 92.44 71 GLU A C 1
ATOM 556 O O . GLU A 1 71 ? -15.765 11.033 10.759 1.00 92.44 71 GLU A O 1
ATOM 561 N N . GLY A 1 72 ? -15.046 9.266 11.925 1.00 90.06 72 GLY A N 1
ATOM 562 C CA . GLY A 1 72 ? -15.641 9.698 13.191 1.00 90.06 72 GLY A CA 1
ATOM 563 C C . GLY A 1 72 ? -14.837 10.779 13.916 1.00 90.06 72 GLY A C 1
ATOM 564 O O . GLY A 1 72 ? -15.386 11.787 14.345 1.00 90.06 72 GLY A O 1
ATOM 565 N N . CYS A 1 73 ? -13.524 10.581 14.079 1.00 91.25 73 CYS A N 1
ATOM 566 C CA . CYS A 1 73 ? -12.679 11.471 14.889 1.00 91.25 73 CYS A CA 1
ATOM 567 C C . CYS A 1 73 ? -11.628 12.243 14.084 1.00 91.25 73 CYS A C 1
ATOM 569 O O . CYS A 1 73 ? -10.726 12.842 14.676 1.00 91.25 73 CYS A O 1
ATOM 571 N N . SER A 1 74 ? -11.681 12.174 12.749 1.00 90.81 74 SER A N 1
ATOM 572 C CA . SER A 1 74 ? -10.774 12.888 11.839 1.00 90.81 74 SER A CA 1
ATOM 573 C C . SER A 1 74 ? -9.280 12.672 12.118 1.00 90.81 74 SER A C 1
ATOM 575 O O . SER A 1 74 ? -8.438 13.459 11.691 1.00 90.81 74 SER A O 1
ATOM 577 N N . SER A 1 75 ? -8.913 11.609 12.836 1.00 88.31 75 SER A N 1
ATOM 578 C CA . SER A 1 75 ? -7.520 11.319 13.177 1.00 88.31 75 SER A CA 1
ATOM 579 C C . SER A 1 75 ? -6.807 10.691 11.985 1.00 88.31 75 SER A C 1
ATOM 581 O O . SER A 1 75 ? -7.367 9.827 11.312 1.00 88.31 75 SER A O 1
ATOM 583 N N . LEU A 1 76 ? -5.585 11.146 11.721 1.00 89.44 76 LEU A N 1
ATOM 584 C CA . LEU A 1 76 ? -4.763 10.661 10.620 1.00 89.44 76 LEU A CA 1
ATOM 585 C C . LEU A 1 76 ? -4.219 9.265 10.957 1.00 89.44 76 LEU A C 1
ATOM 587 O O . LEU A 1 76 ? -3.638 9.070 12.027 1.00 89.44 76 LEU A O 1
ATOM 591 N N . PHE A 1 77 ? -4.419 8.290 10.071 1.00 88.88 77 PHE A N 1
ATOM 592 C CA . PHE A 1 77 ? -3.915 6.931 10.273 1.00 88.88 77 PHE A CA 1
ATOM 593 C C . PHE A 1 77 ? -2.455 6.773 9.865 1.00 88.88 77 PHE A C 1
ATOM 595 O O . PHE A 1 77 ? -1.764 5.957 10.463 1.00 88.88 77 PHE A O 1
ATOM 602 N N . GLY A 1 78 ? -1.979 7.562 8.910 1.00 86.88 78 GLY A N 1
ATOM 603 C CA . GLY A 1 78 ? -0.586 7.625 8.485 1.00 86.88 78 GLY A CA 1
ATOM 604 C C . GLY A 1 78 ? -0.375 8.882 7.652 1.00 86.88 78 GLY A C 1
ATOM 605 O O . GLY A 1 78 ? -1.296 9.327 6.965 1.00 86.88 78 GLY A O 1
ATOM 606 N N . GLU A 1 79 ? 0.813 9.471 7.744 1.00 88.12 79 GLU A N 1
ATOM 607 C CA . GLU A 1 79 ? 1.210 10.596 6.886 1.00 88.12 79 GLU A CA 1
ATOM 608 C C . GLU A 1 79 ? 1.259 10.139 5.427 1.00 88.12 79 GLU A C 1
ATOM 610 O O . GLU A 1 79 ? 0.750 10.822 4.544 1.00 88.12 79 GLU A O 1
ATOM 615 N N . TYR A 1 80 ? 1.736 8.912 5.206 1.00 88.25 80 TYR A N 1
ATOM 616 C CA . TYR A 1 80 ? 1.654 8.222 3.932 1.00 88.25 80 TYR A CA 1
ATOM 617 C C . TYR A 1 80 ? 0.516 7.197 3.943 1.00 88.25 80 TYR A C 1
ATOM 619 O O . TYR A 1 80 ? 0.419 6.362 4.851 1.00 88.25 80 TYR A O 1
ATOM 627 N N . TYR A 1 81 ? -0.313 7.241 2.901 1.00 90.06 81 TYR A N 1
ATOM 628 C CA . TYR A 1 81 ? -1.327 6.237 2.610 1.00 90.06 81 TYR A CA 1
ATOM 629 C C . TYR A 1 81 ? -1.252 5.838 1.138 1.00 90.06 81 TYR A C 1
ATOM 631 O O . TYR A 1 81 ? -1.249 6.698 0.262 1.00 90.06 81 TYR A O 1
ATOM 639 N N . CYS A 1 82 ? -1.211 4.533 0.881 1.00 88.31 82 CYS A N 1
ATOM 640 C CA . CYS A 1 82 ? -1.356 3.974 -0.458 1.00 88.31 82 CYS A CA 1
ATOM 641 C C . CYS A 1 82 ? -2.650 3.165 -0.520 1.00 88.31 82 CYS A C 1
ATOM 643 O O . CYS A 1 82 ? -2.807 2.218 0.255 1.00 88.31 82 CYS A O 1
ATOM 645 N N . ASP A 1 83 ? -3.545 3.523 -1.441 1.00 86.69 83 ASP A N 1
ATOM 646 C CA . ASP A 1 83 ? -4.820 2.838 -1.663 1.00 86.69 83 ASP A CA 1
ATOM 647 C C . ASP A 1 83 ? -4.612 1.448 -2.273 1.00 86.69 83 ASP A C 1
ATOM 649 O O . ASP A 1 83 ? -5.228 0.489 -1.827 1.00 86.69 83 ASP A O 1
ATOM 653 N N . VAL A 1 84 ? -3.651 1.301 -3.189 1.00 86.69 84 VAL A N 1
ATOM 654 C CA . VAL A 1 84 ? -3.351 0.014 -3.829 1.00 86.69 84 VAL A CA 1
ATOM 655 C C . VAL A 1 84 ? -2.829 -1.002 -2.808 1.00 86.69 84 VAL A C 1
ATOM 657 O O . VAL A 1 84 ? -3.317 -2.125 -2.699 1.00 86.69 84 VAL A O 1
ATOM 660 N N . CYS A 1 85 ? -1.832 -0.612 -2.011 1.00 85.12 85 CYS A N 1
ATOM 661 C CA . CYS A 1 85 ? -1.182 -1.504 -1.046 1.00 85.12 85 CYS A CA 1
ATOM 662 C C . CYS A 1 85 ? -1.866 -1.545 0.327 1.00 85.12 85 CYS A C 1
ATOM 664 O O . CYS A 1 85 ? -1.418 -2.313 1.183 1.00 85.12 85 CYS A O 1
ATOM 666 N N . HIS A 1 86 ? -2.855 -0.678 0.567 1.00 86.31 86 HIS A N 1
ATOM 667 C CA . HIS A 1 86 ? -3.452 -0.409 1.881 1.00 86.31 86 HIS A CA 1
ATOM 668 C C . HIS A 1 86 ? -2.400 -0.192 2.988 1.00 86.31 86 HIS A C 1
ATOM 670 O O . HIS A 1 86 ? -2.532 -0.661 4.124 1.00 86.31 86 HIS A O 1
ATOM 676 N N . LEU A 1 87 ? -1.309 0.502 2.640 1.00 85.12 87 LEU A N 1
ATOM 677 C CA . LEU A 1 87 ? -0.190 0.778 3.538 1.00 85.12 87 LEU A CA 1
ATOM 678 C C . LEU A 1 87 ? -0.401 2.120 4.236 1.00 85.12 87 LEU A C 1
ATOM 680 O O . LEU A 1 87 ? -0.586 3.132 3.569 1.00 85.12 87 LEU A O 1
ATOM 684 N N . PHE A 1 88 ? -0.302 2.116 5.564 1.00 88.62 88 PHE A N 1
ATOM 685 C CA . PHE A 1 88 ? -0.340 3.307 6.412 1.00 88.62 88 PHE A CA 1
ATOM 686 C C . PHE A 1 88 ? 0.969 3.391 7.191 1.00 88.62 88 PHE A C 1
ATOM 688 O O . PHE A 1 88 ? 1.265 2.480 7.972 1.00 88.62 88 PHE A O 1
ATOM 695 N N . ASP A 1 89 ? 1.740 4.454 6.981 1.00 84.56 89 ASP A N 1
ATOM 696 C CA . ASP A 1 89 ? 2.997 4.691 7.698 1.00 84.56 89 ASP A CA 1
ATOM 697 C C . ASP A 1 89 ? 3.302 6.198 7.814 1.00 84.56 89 ASP A C 1
ATOM 699 O O . ASP A 1 89 ? 2.491 7.045 7.426 1.00 84.56 89 ASP A O 1
ATOM 703 N N . ARG A 1 90 ? 4.459 6.548 8.382 1.00 84.12 90 ARG A N 1
ATOM 704 C CA . ARG A 1 90 ? 4.956 7.930 8.406 1.00 84.12 90 ARG A CA 1
ATOM 705 C C . ARG A 1 90 ? 5.625 8.284 7.103 1.00 84.12 90 ARG A C 1
ATOM 707 O O . ARG A 1 90 ? 6.090 7.379 6.429 1.00 84.12 90 ARG A O 1
ATOM 714 N N . ASP A 1 91 ? 5.732 9.563 6.778 1.00 82.31 91 ASP A N 1
ATOM 715 C CA . ASP A 1 91 ? 6.452 9.957 5.576 1.00 82.31 91 ASP A CA 1
ATOM 716 C C . ASP A 1 91 ? 7.949 9.633 5.723 1.00 82.31 91 ASP A C 1
ATOM 718 O O . ASP A 1 91 ? 8.647 10.172 6.580 1.00 82.31 91 ASP A O 1
ATOM 722 N N . LYS A 1 92 ? 8.415 8.663 4.933 1.00 81.31 92 LYS A N 1
ATOM 723 C CA . LYS A 1 92 ? 9.830 8.272 4.814 1.00 81.31 92 LYS A CA 1
ATOM 724 C C . LYS A 1 92 ? 10.293 8.391 3.363 1.00 81.31 92 LYS A C 1
ATOM 726 O O . LYS A 1 92 ? 11.119 7.595 2.925 1.00 81.31 92 LYS A O 1
ATOM 731 N N . GLN A 1 93 ? 9.676 9.298 2.598 1.00 79.19 93 GLN A N 1
ATOM 732 C CA . GLN A 1 93 ? 9.855 9.398 1.144 1.00 79.19 93 GLN A CA 1
ATOM 733 C C . GLN A 1 93 ? 9.560 8.077 0.410 1.00 79.19 93 GLN A C 1
ATOM 735 O O . GLN A 1 93 ? 10.211 7.707 -0.566 1.00 79.19 93 GLN A O 1
ATOM 740 N N . GLN A 1 94 ? 8.587 7.315 0.908 1.00 85.75 94 GLN A N 1
ATOM 741 C CA . GLN A 1 94 ? 8.135 6.104 0.229 1.00 85.75 94 GLN A CA 1
ATOM 742 C C . GLN A 1 94 ? 7.125 6.434 -0.863 1.00 85.75 94 GLN A C 1
ATOM 744 O O . GLN A 1 94 ? 6.320 7.353 -0.732 1.00 85.75 94 GLN A O 1
ATOM 749 N N . TYR A 1 95 ? 7.137 5.642 -1.926 1.00 84.06 95 TYR A N 1
ATOM 750 C CA . TYR A 1 95 ? 6.276 5.832 -3.087 1.00 84.06 95 TYR A CA 1
ATOM 751 C C . TYR A 1 95 ? 5.703 4.491 -3.550 1.00 84.06 95 TYR A C 1
ATOM 753 O O . TYR A 1 95 ? 6.233 3.420 -3.228 1.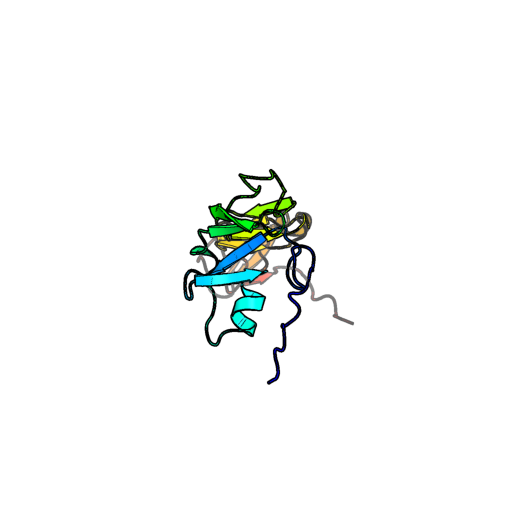00 84.06 95 TYR A O 1
ATOM 761 N N . HIS A 1 96 ? 4.587 4.543 -4.276 1.00 85.00 96 HIS A N 1
ATOM 762 C CA . HIS A 1 96 ? 4.043 3.370 -4.952 1.00 85.00 96 HIS A CA 1
ATOM 763 C C . HIS A 1 96 ? 4.750 3.222 -6.298 1.00 85.00 96 HIS A C 1
ATOM 765 O O . HIS A 1 96 ? 4.753 4.158 -7.088 1.00 85.00 96 HIS A O 1
ATOM 771 N N . CYS A 1 97 ? 5.375 2.073 -6.545 1.00 83.44 97 CYS A N 1
ATOM 772 C CA . CYS A 1 97 ? 5.933 1.768 -7.855 1.00 83.44 97 CYS A CA 1
ATOM 773 C C . CYS A 1 97 ? 4.874 1.018 -8.667 1.00 83.44 97 CYS A C 1
ATOM 775 O O . CYS A 1 97 ? 4.628 -0.155 -8.378 1.00 83.44 97 CYS A O 1
ATOM 777 N N . ASP A 1 98 ? 4.274 1.677 -9.662 1.00 81.19 98 ASP A N 1
ATOM 778 C CA . ASP A 1 98 ? 3.212 1.098 -10.498 1.00 81.19 98 ASP A CA 1
ATOM 779 C C . ASP A 1 98 ? 3.686 -0.140 -11.272 1.00 81.19 98 ASP A C 1
ATOM 781 O O . ASP A 1 98 ? 2.965 -1.130 -11.356 1.00 81.19 98 ASP A O 1
ATOM 785 N N . GLU A 1 99 ? 4.935 -0.144 -11.755 1.00 77.12 99 GLU A N 1
ATOM 786 C CA . GLU A 1 99 ? 5.516 -1.300 -12.458 1.00 77.12 99 GLU A CA 1
ATOM 787 C C . GLU A 1 99 ? 5.663 -2.530 -11.551 1.00 77.12 99 GLU A C 1
ATOM 789 O O . GLU A 1 99 ? 5.518 -3.668 -11.997 1.00 77.12 99 GLU A O 1
ATOM 794 N N . CYS A 1 100 ? 5.944 -2.316 -10.263 1.00 80.62 100 CYS A N 1
ATOM 795 C CA . CYS A 1 100 ? 6.080 -3.397 -9.288 1.00 80.62 100 CYS A CA 1
ATOM 796 C C . CYS A 1 100 ? 4.766 -3.736 -8.568 1.00 80.62 100 CYS A C 1
ATOM 798 O O . CYS A 1 100 ? 4.694 -4.769 -7.898 1.00 80.62 100 CYS A O 1
ATOM 800 N N . GLY A 1 101 ? 3.777 -2.840 -8.601 1.00 84.94 101 GLY A N 1
ATOM 801 C CA . GLY A 1 101 ? 2.538 -2.924 -7.828 1.00 84.94 101 GLY A CA 1
ATOM 802 C C . GLY A 1 101 ? 2.736 -2.891 -6.307 1.00 84.94 101 GLY A C 1
ATOM 803 O O . GLY A 1 101 ? 1.892 -3.401 -5.566 1.00 84.94 101 GLY A O 1
ATOM 804 N N . ILE A 1 102 ? 3.866 -2.366 -5.808 1.00 85.94 102 ILE A N 1
ATOM 805 C CA . ILE A 1 102 ? 4.182 -2.344 -4.368 1.00 85.94 102 ILE A CA 1
ATOM 806 C C . ILE A 1 102 ? 4.836 -1.035 -3.921 1.00 85.94 102 ILE A C 1
ATOM 808 O O . ILE A 1 102 ? 5.608 -0.422 -4.656 1.00 85.94 102 ILE A O 1
ATOM 812 N N . CYS A 1 103 ? 4.577 -0.637 -2.670 1.00 87.00 103 CYS A N 1
ATOM 813 C CA . CYS A 1 103 ? 5.254 0.504 -2.052 1.00 87.00 103 CYS A CA 1
ATOM 814 C C . CYS A 1 103 ? 6.728 0.188 -1.772 1.00 87.00 103 CYS A C 1
ATOM 816 O O . CYS A 1 103 ? 7.051 -0.872 -1.220 1.00 87.00 103 CYS A O 1
ATOM 818 N N . ARG A 1 104 ? 7.611 1.131 -2.102 1.00 81.69 104 ARG A N 1
ATOM 819 C CA . ARG A 1 104 ? 9.056 1.060 -1.870 1.00 81.69 104 ARG A CA 1
ATOM 820 C C . ARG A 1 104 ? 9.521 2.300 -1.111 1.00 81.69 104 ARG A C 1
ATOM 822 O O . ARG A 1 104 ? 9.035 3.401 -1.343 1.00 81.69 104 ARG A O 1
ATOM 829 N N . THR A 1 105 ? 10.487 2.111 -0.222 1.00 78.44 105 THR A N 1
ATOM 830 C CA . THR A 1 105 ? 11.311 3.182 0.349 1.00 78.44 105 THR A CA 1
ATOM 831 C C . THR A 1 105 ? 12.570 3.272 -0.503 1.00 78.44 105 THR A C 1
ATOM 833 O O . THR A 1 105 ? 13.373 2.339 -0.487 1.00 78.44 105 THR A O 1
ATOM 836 N N . CYS A 1 106 ? 12.723 4.333 -1.290 1.00 67.50 106 CYS A N 1
ATOM 837 C CA . CYS A 1 106 ? 13.927 4.564 -2.080 1.00 67.50 106 CYS A CA 1
ATOM 838 C C . CYS A 1 106 ? 14.263 6.046 -2.046 1.00 67.50 106 CYS A C 1
ATOM 840 O O . CYS A 1 106 ? 13.368 6.885 -2.078 1.00 67.50 106 CYS A O 1
ATOM 842 N N . TYR A 1 107 ? 15.553 6.346 -2.044 1.00 63.31 107 TYR A N 1
ATOM 843 C CA . TYR A 1 107 ? 16.049 7.680 -2.316 1.00 63.31 107 TYR A CA 1
ATOM 844 C C . TYR A 1 107 ? 15.669 8.048 -3.759 1.00 63.31 107 TYR A C 1
ATOM 846 O O . TYR A 1 107 ? 16.105 7.385 -4.702 1.00 63.31 107 TYR A O 1
ATOM 854 N N . GLU A 1 108 ? 14.806 9.057 -3.932 1.00 57.12 108 GLU A N 1
ATOM 855 C CA . GLU A 1 108 ? 14.343 9.553 -5.243 1.00 57.12 108 GLU A CA 1
ATOM 856 C C . GLU A 1 108 ? 15.493 9.838 -6.219 1.00 57.12 108 GLU A C 1
ATOM 858 O O . GLU A 1 108 ? 15.334 9.710 -7.431 1.00 57.12 108 GLU A O 1
ATOM 863 N N . GLU A 1 109 ? 16.647 10.227 -5.685 1.00 58.88 109 GLU A N 1
ATOM 864 C CA . GLU A 1 109 ? 17.895 10.473 -6.407 1.00 58.88 109 GLU A CA 1
ATOM 865 C C . GLU A 1 109 ? 18.399 9.241 -7.176 1.00 58.88 109 GLU A C 1
ATOM 867 O O . GLU A 1 109 ? 18.760 9.383 -8.340 1.00 58.88 109 GLU A O 1
ATOM 872 N N . MET A 1 110 ? 18.306 8.028 -6.617 1.00 59.69 110 MET A N 1
ATOM 873 C CA . MET A 1 110 ? 18.749 6.811 -7.317 1.00 59.69 110 MET A CA 1
ATOM 874 C C . MET A 1 110 ? 17.809 6.393 -8.453 1.00 59.69 110 MET A C 1
ATOM 876 O O . MET A 1 110 ? 18.242 5.787 -9.425 1.00 59.69 110 MET A O 1
ATOM 880 N N . LEU A 1 111 ? 16.516 6.715 -8.360 1.00 61.19 111 LEU A N 1
ATOM 881 C CA . LEU A 1 111 ? 15.526 6.344 -9.381 1.00 61.19 111 LEU A CA 1
ATOM 882 C C . LEU A 1 111 ? 15.532 7.290 -10.584 1.00 61.19 111 LEU A C 1
ATOM 884 O O . LEU A 1 111 ? 14.925 6.979 -11.604 1.00 61.19 111 LEU A O 1
ATOM 888 N N . LYS A 1 112 ? 16.177 8.455 -10.476 1.00 62.28 112 LYS A N 1
ATOM 889 C CA . LYS A 1 112 ? 16.307 9.421 -11.579 1.00 62.28 112 LYS A CA 1
ATOM 890 C C . LYS A 1 112 ? 17.578 9.195 -12.405 1.00 62.28 112 LYS A C 1
ATOM 892 O O . LYS A 1 112 ? 17.744 9.848 -13.434 1.00 62.28 112 LYS A O 1
ATOM 897 N N . GLU A 1 113 ? 18.448 8.270 -11.997 1.00 75.12 113 GLU A N 1
ATOM 898 C CA . GLU A 1 113 ? 19.634 7.904 -12.768 1.00 75.12 113 GLU A CA 1
ATOM 899 C C . GLU A 1 113 ? 19.301 6.934 -13.907 1.00 75.12 113 GLU A C 1
ATOM 901 O O . GLU A 1 113 ? 18.496 6.010 -13.776 1.00 75.12 113 GLU A O 1
ATOM 906 N N . TYR A 1 114 ? 19.951 7.161 -15.046 1.00 84.31 114 TYR A N 1
ATOM 907 C CA . TYR A 1 114 ? 19.929 6.259 -16.187 1.00 84.31 114 TYR A CA 1
ATOM 908 C C . TYR A 1 114 ? 21.241 5.490 -16.233 1.00 84.31 114 TYR A C 1
ATOM 910 O O . TYR A 1 114 ? 22.324 6.073 -16.258 1.00 84.31 114 TYR A O 1
ATOM 918 N N . GLU A 1 115 ? 21.136 4.173 -16.302 1.00 87.62 115 GLU A N 1
ATOM 919 C CA . GLU A 1 115 ? 22.267 3.264 -16.316 1.00 87.62 115 GLU A CA 1
ATOM 920 C C . GLU A 1 115 ? 22.454 2.689 -17.714 1.00 87.62 115 GLU A C 1
ATOM 922 O O . GLU A 1 115 ? 21.506 2.273 -18.390 1.00 87.62 115 GLU A O 1
ATOM 927 N N . LYS A 1 116 ? 23.711 2.652 -18.156 1.00 91.88 116 LYS A N 1
ATOM 928 C CA . LYS A 1 116 ? 24.086 1.893 -19.345 1.00 91.88 116 LYS A CA 1
ATOM 929 C C . LYS A 1 116 ? 24.190 0.432 -18.951 1.00 91.88 116 LYS A C 1
ATOM 931 O O . LYS A 1 116 ? 24.893 0.082 -18.007 1.00 91.88 116 LYS A O 1
ATOM 936 N N . ILE A 1 117 ? 23.499 -0.416 -19.692 1.00 93.38 117 ILE A N 1
ATOM 937 C CA . ILE A 1 117 ? 23.493 -1.857 -19.493 1.00 93.38 117 ILE A CA 1
ATOM 938 C C . ILE A 1 117 ? 23.937 -2.576 -20.760 1.00 93.38 117 ILE A C 1
ATOM 940 O O . ILE A 1 117 ? 23.672 -2.114 -21.870 1.00 93.38 117 ILE A O 1
ATOM 944 N N . LEU A 1 118 ? 24.576 -3.726 -20.581 1.00 93.75 118 LEU A N 1
ATOM 945 C CA . LEU A 1 118 ? 24.868 -4.708 -21.615 1.00 93.75 118 LEU A CA 1
ATOM 946 C C . LEU A 1 118 ? 23.999 -5.940 -21.362 1.00 93.75 118 LEU A C 1
ATOM 948 O O . LEU A 1 118 ? 24.008 -6.494 -20.263 1.00 93.75 118 LEU A O 1
ATOM 952 N N . CYS A 1 119 ? 23.228 -6.362 -22.360 1.00 94.69 119 CYS A N 1
ATOM 953 C CA . CYS A 1 119 ? 22.417 -7.569 -22.261 1.00 94.69 119 CYS A CA 1
ATOM 954 C C . CYS A 1 119 ? 23.248 -8.815 -22.565 1.00 94.69 119 CYS A C 1
ATOM 956 O O . CYS A 1 119 ? 23.882 -8.881 -23.611 1.00 94.69 119 CYS A O 1
ATOM 958 N N . ASN A 1 120 ? 23.190 -9.821 -21.698 1.00 92.25 120 ASN A N 1
ATOM 959 C CA . ASN A 1 120 ? 23.911 -11.079 -21.885 1.00 92.25 120 ASN A CA 1
ATOM 960 C C . ASN A 1 120 ? 23.236 -12.008 -22.909 1.00 92.25 120 ASN A C 1
ATOM 962 O O . ASN A 1 120 ? 23.898 -12.894 -23.436 1.00 92.25 120 ASN A O 1
ATOM 966 N N . ASP A 1 121 ? 21.947 -11.808 -23.212 1.00 92.44 121 ASP A N 1
ATOM 967 C CA . ASP A 1 121 ? 21.221 -12.662 -24.166 1.00 92.44 121 ASP A CA 1
ATOM 968 C C . ASP A 1 121 ? 21.339 -12.166 -25.613 1.00 92.44 121 ASP A C 1
ATOM 970 O O . ASP A 1 121 ? 21.539 -12.959 -26.528 1.00 92.44 121 ASP A O 1
ATOM 974 N N . CYS A 1 122 ? 21.222 -10.852 -25.840 1.00 94.75 122 CYS A N 1
ATOM 975 C CA . CYS A 1 122 ? 21.275 -10.266 -27.189 1.00 94.75 122 CYS A CA 1
ATOM 976 C C . CYS A 1 122 ? 22.520 -9.411 -27.451 1.00 94.75 122 CYS A C 1
ATOM 978 O O . CYS A 1 122 ? 22.621 -8.778 -28.503 1.00 94.75 122 CYS A O 1
ATOM 980 N N . ASN A 1 123 ? 23.438 -9.337 -26.481 1.00 93.06 123 ASN A N 1
ATOM 981 C CA . ASN A 1 123 ? 24.697 -8.588 -26.546 1.00 93.06 123 ASN A CA 1
ATOM 982 C C . ASN A 1 123 ? 24.544 -7.091 -26.890 1.00 93.06 123 ASN A C 1
ATOM 984 O O . ASN A 1 123 ? 25.512 -6.420 -27.252 1.00 93.06 123 ASN A O 1
ATOM 988 N N . SER A 1 124 ? 23.320 -6.562 -26.789 1.00 92.69 124 SER A N 1
ATOM 989 C CA . SER A 1 124 ? 22.985 -5.179 -27.112 1.00 92.69 124 SER A CA 1
ATOM 990 C C . SER A 1 124 ? 23.150 -4.292 -25.889 1.00 92.69 124 SER A C 1
ATOM 992 O O . SER A 1 124 ? 22.869 -4.700 -24.758 1.00 92.69 124 SER A O 1
ATOM 994 N N . ARG A 1 125 ? 23.577 -3.052 -26.127 1.00 93.50 125 ARG A N 1
ATOM 995 C CA . ARG A 1 125 ? 23.631 -2.019 -25.095 1.00 93.50 125 ARG A CA 1
ATOM 996 C C . ARG A 1 125 ? 22.319 -1.253 -25.046 1.00 93.50 125 ARG A C 1
ATOM 998 O O . ARG A 1 125 ? 21.705 -0.988 -26.076 1.00 93.50 125 ARG A O 1
ATOM 1005 N N . SER A 1 126 ? 21.884 -0.878 -23.855 1.00 92.44 126 SER A N 1
ATOM 1006 C CA . SER A 1 126 ? 20.723 -0.007 -23.662 1.00 92.44 126 SER A CA 1
ATOM 1007 C C . SER A 1 126 ? 21.011 0.983 -22.542 1.00 92.44 126 SER A C 1
ATOM 1009 O O . SER A 1 126 ? 21.791 0.691 -21.641 1.00 92.44 126 SER A O 1
ATOM 1011 N N . THR A 1 127 ? 20.400 2.161 -22.597 1.00 92.06 127 THR A N 1
ATOM 1012 C CA . THR A 1 127 ? 20.396 3.108 -21.480 1.00 92.06 127 THR A CA 1
ATOM 1013 C C . THR A 1 127 ? 18.993 3.121 -20.917 1.00 92.06 127 THR A C 1
ATOM 1015 O O . THR A 1 127 ? 18.059 3.509 -21.614 1.00 92.06 127 THR A O 1
ATOM 1018 N N . VAL A 1 128 ? 18.841 2.632 -19.694 1.00 88.94 128 VAL A N 1
ATOM 1019 C CA . VAL A 1 128 ? 17.534 2.470 -19.057 1.00 88.94 128 VAL A CA 1
ATOM 1020 C C . VAL A 1 128 ? 17.555 3.081 -17.674 1.00 88.94 128 VAL A C 1
ATOM 1022 O O . VAL A 1 128 ? 18.611 3.195 -17.054 1.00 88.94 128 VAL A O 1
ATOM 1025 N N . GLN A 1 129 ? 16.389 3.504 -17.206 1.00 85.94 129 GLN A N 1
ATOM 1026 C CA . GLN A 1 129 ? 16.246 4.019 -15.856 1.00 85.94 129 GLN A CA 1
ATOM 1027 C C . GLN A 1 129 ? 16.681 2.949 -14.849 1.00 85.94 129 GLN A C 1
ATOM 1029 O O . GLN A 1 129 ? 16.357 1.765 -15.003 1.00 85.94 129 GLN A O 1
ATOM 1034 N N . PHE A 1 130 ? 17.439 3.358 -13.835 1.00 83.19 130 PHE A N 1
ATOM 1035 C CA . PHE A 1 130 ? 17.845 2.458 -12.772 1.00 83.19 130 PHE A CA 1
ATOM 1036 C C . PHE A 1 130 ? 16.612 1.914 -12.051 1.00 83.19 130 PHE A C 1
ATOM 1038 O O . PHE A 1 130 ? 15.751 2.658 -11.580 1.00 83.19 130 PHE A O 1
ATOM 1045 N N . HIS A 1 131 ? 16.558 0.591 -11.929 1.00 78.31 131 HIS A N 1
ATOM 1046 C CA . HIS A 1 131 ? 15.507 -0.095 -11.205 1.00 78.31 131 HIS A CA 1
ATOM 1047 C C . HIS A 1 131 ? 16.122 -1.205 -10.354 1.00 78.31 131 HIS A C 1
ATOM 1049 O O . HIS A 1 131 ? 16.782 -2.103 -10.878 1.00 78.31 131 HIS A O 1
ATOM 1055 N N . LEU A 1 132 ? 15.884 -1.169 -9.038 1.00 74.44 132 LEU A N 1
ATOM 1056 C CA . LEU A 1 132 ? 16.544 -2.057 -8.069 1.00 74.44 132 LEU A CA 1
ATOM 1057 C C . LEU A 1 132 ? 16.334 -3.550 -8.360 1.00 74.44 132 LEU A C 1
ATOM 1059 O O . LEU A 1 132 ? 17.179 -4.365 -8.005 1.00 74.44 132 LEU A O 1
ATOM 1063 N N . ILE A 1 133 ? 15.195 -3.923 -8.951 1.00 79.75 133 ILE A N 1
ATOM 1064 C CA . ILE A 1 133 ? 14.879 -5.334 -9.239 1.00 79.75 133 ILE A CA 1
ATOM 1065 C C . ILE A 1 133 ? 15.637 -5.834 -10.472 1.00 79.75 133 ILE A C 1
ATOM 1067 O O . ILE A 1 133 ? 15.928 -7.021 -10.578 1.00 79.75 133 ILE A O 1
ATOM 1071 N N . GLY A 1 134 ? 15.950 -4.944 -11.408 1.00 83.88 134 GLY A N 1
ATOM 1072 C CA . GLY A 1 134 ? 16.558 -5.330 -12.668 1.00 83.88 134 GLY A CA 1
ATOM 1073 C C . GLY A 1 134 ? 16.268 -4.326 -13.768 1.00 83.88 134 GLY A C 1
ATOM 1074 O O . GLY A 1 134 ? 15.182 -3.752 -13.845 1.00 83.88 134 GLY A O 1
ATOM 1075 N N . MET A 1 135 ? 17.256 -4.155 -14.635 1.00 89.06 135 MET A N 1
ATOM 1076 C CA . MET A 1 135 ? 17.233 -3.223 -15.752 1.00 89.06 135 MET A CA 1
ATOM 1077 C C . MET A 1 135 ? 16.888 -3.994 -17.031 1.00 89.06 135 MET A C 1
ATOM 1079 O O . MET A 1 135 ? 17.677 -4.817 -17.497 1.00 89.06 135 MET A O 1
ATOM 1083 N N . LYS A 1 136 ? 15.692 -3.766 -17.585 1.00 91.44 136 LYS A N 1
ATOM 1084 C CA . LYS A 1 136 ? 15.204 -4.470 -18.782 1.00 91.44 136 LYS A CA 1
ATOM 1085 C C . LYS A 1 136 ? 15.952 -3.998 -20.032 1.00 91.44 136 LYS A C 1
ATOM 1087 O O . LYS A 1 136 ? 16.033 -2.804 -20.291 1.00 91.44 136 LYS A O 1
ATOM 1092 N N . CYS A 1 137 ? 16.446 -4.920 -20.852 1.00 92.31 137 CYS A N 1
ATOM 1093 C CA . CYS A 1 137 ? 17.000 -4.599 -22.163 1.00 92.31 137 CYS A CA 1
ATOM 1094 C C . CYS A 1 137 ? 15.903 -4.096 -23.115 1.00 92.31 137 CYS A C 1
ATOM 1096 O O . CYS A 1 137 ? 14.893 -4.767 -23.306 1.00 92.31 137 CYS A O 1
ATOM 1098 N N . THR A 1 138 ? 16.127 -2.960 -23.777 1.00 93.12 138 THR A N 1
ATOM 1099 C CA . THR A 1 138 ? 15.154 -2.386 -24.733 1.00 93.12 138 THR A CA 1
ATOM 1100 C C . THR A 1 138 ? 15.068 -3.137 -26.065 1.00 93.12 138 THR A C 1
ATOM 1102 O O . THR A 1 138 ? 14.117 -2.938 -26.809 1.00 93.12 138 THR A O 1
ATOM 1105 N N . ASN A 1 139 ? 16.040 -4.008 -26.366 1.00 94.06 139 ASN A N 1
ATOM 1106 C CA . ASN A 1 139 ? 16.099 -4.753 -27.626 1.00 94.06 139 ASN A CA 1
ATOM 1107 C C . ASN A 1 139 ? 15.391 -6.116 -27.561 1.00 94.06 139 ASN A C 1
ATOM 1109 O O . ASN A 1 139 ? 14.712 -6.498 -28.506 1.00 94.06 139 ASN A O 1
ATOM 1113 N N . CYS A 1 140 ? 15.570 -6.866 -26.470 1.00 93.50 140 CYS A N 1
ATOM 1114 C CA . CYS A 1 140 ? 15.031 -8.227 -26.338 1.00 93.50 140 CYS A CA 1
ATOM 1115 C C . CYS A 1 140 ? 14.172 -8.435 -25.086 1.00 93.50 140 CYS A C 1
ATOM 1117 O O . CYS A 1 140 ? 13.846 -9.570 -24.756 1.00 93.50 140 CYS A O 1
ATOM 1119 N N . GLU A 1 141 ? 13.885 -7.362 -24.344 1.00 91.94 141 GLU A N 1
ATOM 1120 C CA . GLU A 1 141 ? 13.044 -7.354 -23.137 1.00 91.94 141 GLU A CA 1
ATOM 1121 C C . GLU A 1 141 ? 13.531 -8.248 -21.981 1.00 91.94 141 GLU A C 1
ATOM 1123 O O . GLU A 1 141 ? 12.851 -8.378 -20.960 1.00 91.94 141 GLU A O 1
ATOM 1128 N N . SER A 1 142 ? 14.732 -8.817 -22.103 1.00 91.69 142 SER A N 1
ATOM 1129 C CA . SER A 1 142 ? 15.362 -9.619 -21.059 1.00 91.69 142 SER A CA 1
ATOM 1130 C C . SER A 1 142 ? 15.917 -8.751 -19.933 1.00 91.69 142 SER A C 1
ATOM 1132 O O . SER A 1 142 ? 16.388 -7.635 -20.153 1.00 91.69 142 SER A O 1
ATOM 1134 N N . TYR A 1 143 ? 15.915 -9.301 -18.721 1.00 91.38 143 TYR A N 1
ATOM 1135 C CA . TYR A 1 143 ? 16.530 -8.715 -17.528 1.00 91.38 143 TYR A CA 1
ATOM 1136 C C . TYR A 1 143 ? 17.922 -9.287 -17.225 1.00 91.38 143 TYR A C 1
ATOM 1138 O O . TYR A 1 143 ? 18.544 -8.888 -16.244 1.00 91.38 143 TYR A O 1
ATOM 1146 N N . ASN A 1 144 ? 18.427 -10.213 -18.047 1.00 91.62 144 ASN A N 1
ATOM 1147 C CA . ASN A 1 144 ? 19.785 -10.744 -17.935 1.00 91.62 144 ASN A CA 1
ATOM 1148 C C . ASN A 1 144 ? 20.794 -9.704 -18.457 1.00 91.62 144 ASN A C 1
ATOM 1150 O O . ASN A 1 144 ? 21.306 -9.799 -19.575 1.00 91.62 144 ASN A O 1
ATOM 1154 N N . THR A 1 145 ? 20.999 -8.642 -17.680 1.00 92.00 145 THR A N 1
ATOM 1155 C CA . THR A 1 145 ? 21.773 -7.458 -18.059 1.00 92.00 145 THR A CA 1
ATOM 1156 C C . THR A 1 145 ? 22.812 -7.124 -16.985 1.00 92.00 145 THR A C 1
ATOM 1158 O O . THR A 1 145 ? 22.593 -7.331 -15.793 1.00 92.00 145 THR A O 1
ATOM 1161 N N . ALA A 1 146 ? 23.972 -6.619 -17.403 1.00 91.69 146 ALA A N 1
ATOM 1162 C CA . ALA A 1 146 ? 25.040 -6.136 -16.527 1.00 91.69 146 ALA A CA 1
ATOM 1163 C C . ALA A 1 146 ? 25.252 -4.630 -16.735 1.00 91.69 146 ALA A C 1
ATOM 1165 O O . ALA A 1 146 ? 25.036 -4.134 -17.838 1.00 91.69 146 ALA A O 1
ATOM 1166 N N . GLN A 1 147 ? 25.693 -3.894 -15.708 1.00 89.69 147 GLN A N 1
ATOM 1167 C CA . GLN A 1 147 ? 26.052 -2.479 -15.876 1.00 89.69 147 GLN A CA 1
ATOM 1168 C C . GLN A 1 147 ? 27.285 -2.34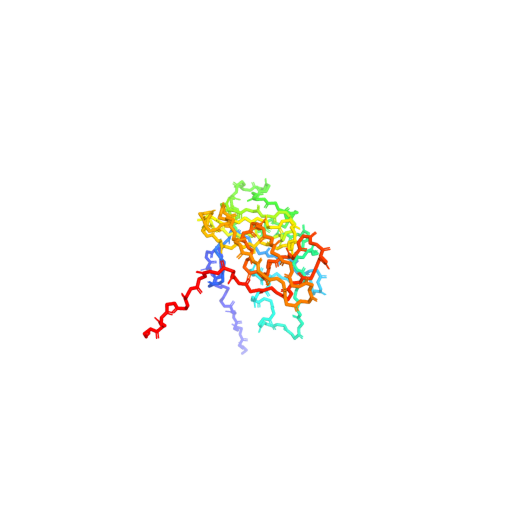7 -16.779 1.00 89.69 147 GLN A C 1
ATOM 1170 O O . GLN A 1 147 ? 28.351 -2.892 -16.492 1.00 89.69 147 GLN A O 1
ATOM 1175 N N . ASP A 1 148 ? 27.138 -1.607 -17.873 1.00 83.88 148 ASP A N 1
ATOM 1176 C CA . ASP A 1 148 ? 28.188 -1.331 -18.850 1.00 83.88 148 ASP A CA 1
ATOM 1177 C C . ASP A 1 148 ? 29.038 -0.165 -18.316 1.00 83.88 148 ASP A C 1
ATOM 1179 O O . ASP A 1 148 ? 28.668 1.003 -18.428 1.00 83.88 148 ASP A O 1
ATOM 1183 N N . GLY A 1 149 ? 30.168 -0.491 -17.674 1.00 70.12 149 GLY A N 1
ATOM 1184 C CA . GLY A 1 149 ? 31.210 0.483 -17.318 1.00 70.12 149 GLY A CA 1
ATOM 1185 C C . GLY A 1 149 ? 31.434 0.790 -15.831 1.00 70.12 149 GLY A C 1
ATOM 1186 O O . GLY A 1 149 ? 32.324 1.584 -15.534 1.00 70.12 149 GLY A O 1
ATOM 1187 N N . LYS A 1 150 ? 30.717 0.169 -14.880 1.00 57.38 150 LYS A N 1
ATOM 1188 C CA . LYS A 1 150 ? 31.058 0.297 -13.447 1.00 57.38 150 LYS A CA 1
ATOM 1189 C C . LYS A 1 150 ? 32.059 -0.788 -13.041 1.00 57.38 150 LYS A C 1
ATOM 1191 O O . LYS A 1 150 ? 31.692 -1.935 -12.793 1.00 57.38 150 LYS A O 1
ATOM 1196 N N . SER A 1 151 ? 33.342 -0.421 -12.978 1.00 43.44 151 SER A N 1
ATOM 1197 C CA . SER A 1 151 ? 34.363 -1.184 -12.252 1.00 43.44 151 SER A CA 1
ATOM 1198 C C . SER A 1 151 ? 33.848 -1.437 -10.837 1.00 43.44 151 SER A C 1
ATOM 1200 O O . SER A 1 151 ? 33.461 -0.486 -10.161 1.00 43.44 151 SER A O 1
ATOM 1202 N N . LYS A 1 152 ? 33.812 -2.698 -10.391 1.00 43.72 152 LYS A N 1
ATOM 1203 C CA . LYS A 1 152 ? 33.457 -3.034 -9.007 1.00 43.72 152 LYS A CA 1
ATOM 1204 C C . LYS A 1 152 ? 34.346 -2.203 -8.079 1.00 43.72 152 LYS A C 1
ATOM 1206 O O . LYS A 1 152 ? 35.554 -2.431 -8.055 1.00 43.72 152 LYS A O 1
ATOM 1211 N N . GLN A 1 153 ? 33.783 -1.239 -7.349 1.00 44.56 153 GLN A N 1
ATOM 1212 C CA . GLN A 1 153 ? 34.488 -0.742 -6.174 1.00 44.56 153 GLN A CA 1
ATOM 1213 C C . GLN A 1 153 ? 34.634 -1.942 -5.229 1.00 44.56 153 GLN A C 1
ATOM 1215 O O . GLN A 1 153 ? 33.648 -2.660 -5.028 1.00 44.56 153 GLN A O 1
ATOM 1220 N N . PRO A 1 154 ? 35.844 -2.242 -4.731 1.00 40.41 154 PRO A N 1
ATOM 1221 C CA . PRO A 1 154 ? 36.002 -3.273 -3.722 1.00 40.41 154 PRO A CA 1
ATOM 1222 C C . PRO A 1 154 ? 35.123 -2.909 -2.524 1.00 40.41 154 PRO A C 1
ATOM 1224 O O . PRO A 1 154 ? 35.171 -1.786 -2.029 1.00 40.41 154 PRO A O 1
ATOM 1227 N N . VAL A 1 155 ? 34.277 -3.854 -2.118 1.00 46.66 155 VAL A N 1
ATOM 1228 C CA . VAL A 1 155 ? 33.657 -3.822 -0.795 1.00 46.66 155 VAL A CA 1
ATOM 1229 C C . VAL A 1 155 ? 34.796 -4.095 0.188 1.00 46.66 155 VAL A C 1
ATOM 1231 O O . VAL A 1 155 ? 35.452 -5.134 0.078 1.00 46.66 155 VAL A O 1
ATOM 1234 N N . GLU A 1 156 ? 35.093 -3.118 1.042 1.00 37.50 156 GLU A N 1
ATOM 1235 C CA . GLU A 1 156 ? 35.949 -3.292 2.223 1.00 37.50 156 GLU A CA 1
ATOM 1236 C C . GLU A 1 156 ? 35.169 -3.971 3.354 1.00 37.50 156 GLU A C 1
ATOM 1238 O O . GLU A 1 156 ? 33.956 -3.678 3.499 1.00 37.50 156 GLU A O 1
#

Foldseek 3Di:
DDPPPPDDDPDQQDDPVARWQKWFQQPVPRDTHSDQVRVVVVDVDGGDQQPGQWIAGNPPRDIDGLDQADPPPRDGGAPDADNRRSDHHYPQVWDQDPVVSDIDRDDPVQQQDWFWKQAPPPRDIDTAGDDPVAGADPPPRDRNIDGDPDDDDDDD

Sequence (156 aa):
MAAGGEERPERAGGCEHYRRGCLLRAPCCGKLYPCRLCHDGAEEHRLDRFRVAEVQCARCRLLQKAQQRCEGCSSLFGEYYCDVCHLFDRDKQQYHCDECGICRTCYEEMLKEYEKILCNDCNSRSTVQFHLIGMKCTNCESYNTAQDGKSKQPVE